Protein AF-A0AA39HMJ3-F1 (afdb_monomer_lite)

InterPro domains:
  IPR029052 Metallo-dependent phosphatase-like [G3DSA:3.60.21.10] (5-128)
  IPR029052 Metallo-dependent phosphatase-like [SSF56300] (10-117)

Organism: NCBI:txid289476

pLDDT: mean 82.66, std 15.08, range [40.44, 96.88]

Secondary structure (DSSP, 8-state):
--------BTTB---EEEESS-S---BTT-GGGG-HHHHHHHHEETTEEPHHHHHHHTT--EEEE-SSSSEEEEPSEETTEE---SSSTTTT-SS-EEEEE--S--SSPPPPBPSS--TTEEEEE-SSPPPPPPPP-------

Structure (mmCIF, N/CA/C/O backbone):
data_AF-A0AA39HMJ3-F1
#
_entry.id   AF-A0AA39HMJ3-F1
#
loop_
_atom_site.group_PDB
_atom_site.id
_atom_site.type_symbol
_atom_site.label_atom_id
_atom_site.label_alt_id
_atom_site.label_comp_id
_atom_site.label_asym_id
_atom_site.label_entity_id
_atom_site.label_seq_id
_atom_site.pdbx_PDB_ins_code
_atom_site.Cartn_x
_atom_site.Cartn_y
_atom_site.Cartn_z
_atom_site.occupancy
_atom_site.B_iso_or_equiv
_atom_site.auth_seq_id
_atom_site.auth_comp_id
_atom_site.auth_asym_id
_atom_site.auth_atom_id
_atom_site.pdbx_PDB_model_num
ATOM 1 N N . MET A 1 1 ? -12.817 -1.876 -12.055 1.00 40.44 1 MET A N 1
ATOM 2 C CA . MET A 1 1 ? -12.663 -1.371 -10.674 1.00 40.44 1 MET A CA 1
ATOM 3 C C . MET A 1 1 ? -13.798 -1.950 -9.848 1.00 40.44 1 MET A C 1
ATOM 5 O O . MET A 1 1 ? -14.941 -1.658 -10.162 1.00 40.44 1 MET A O 1
ATOM 9 N N . ILE A 1 2 ? -13.514 -2.808 -8.866 1.00 42.62 2 ILE A N 1
ATOM 10 C CA . ILE A 1 2 ? -14.516 -3.269 -7.895 1.00 42.62 2 ILE A CA 1
ATOM 11 C C . ILE A 1 2 ? -14.030 -2.777 -6.536 1.00 42.62 2 ILE A C 1
ATOM 13 O O . ILE A 1 2 ? -13.095 -3.344 -5.983 1.00 42.62 2 ILE A O 1
ATOM 17 N N . VAL A 1 3 ? -14.632 -1.710 -6.012 1.00 50.31 3 VAL A N 1
ATOM 18 C CA . VAL A 1 3 ? -14.405 -1.298 -4.623 1.00 50.31 3 VAL A CA 1
ATOM 19 C C . VAL A 1 3 ? -15.607 -1.769 -3.816 1.00 50.31 3 VAL A C 1
ATOM 21 O O . VAL A 1 3 ? -16.692 -1.203 -3.922 1.00 50.31 3 VAL A O 1
ATOM 24 N N . VAL A 1 4 ? -15.442 -2.849 -3.050 1.00 53.75 4 VAL A N 1
ATOM 25 C CA . VAL A 1 4 ? -16.485 -3.322 -2.134 1.00 53.75 4 VAL A CA 1
ATOM 26 C C . VAL A 1 4 ? -16.340 -2.558 -0.824 1.00 53.75 4 VAL A C 1
ATOM 28 O O . VAL A 1 4 ? -15.524 -2.912 0.020 1.00 53.75 4 VAL A O 1
ATOM 31 N N . PHE A 1 5 ? -17.142 -1.513 -0.635 1.00 51.81 5 PHE A N 1
ATOM 32 C CA . PHE A 1 5 ? -17.282 -0.884 0.674 1.00 51.81 5 PHE A CA 1
ATOM 33 C C . PHE A 1 5 ? -18.379 -1.595 1.459 1.00 51.81 5 PHE A C 1
ATOM 35 O O . PHE A 1 5 ? -19.542 -1.620 1.057 1.00 51.81 5 PHE A O 1
ATOM 42 N N . LYS A 1 6 ? -18.027 -2.151 2.616 1.00 57.69 6 LYS A N 1
ATOM 43 C CA . LYS A 1 6 ? -19.012 -2.453 3.649 1.00 57.69 6 LYS A CA 1
ATOM 44 C C . LYS A 1 6 ? -18.500 -1.904 4.969 1.00 57.69 6 LYS A C 1
ATOM 46 O O . LYS A 1 6 ? -17.365 -2.177 5.340 1.00 57.69 6 LYS A O 1
ATOM 51 N N . PHE A 1 7 ? -19.333 -1.108 5.631 1.00 65.06 7 PHE A N 1
ATOM 52 C CA . PHE A 1 7 ? -18.984 -0.442 6.880 1.00 65.06 7 PHE A CA 1
ATOM 53 C C . PHE A 1 7 ? -18.608 -1.451 7.971 1.00 65.06 7 PHE A C 1
ATOM 55 O O . PHE A 1 7 ? -19.223 -2.519 8.077 1.00 65.06 7 PHE A O 1
ATOM 62 N N . ARG A 1 8 ? -17.597 -1.086 8.772 1.00 78.31 8 ARG A N 1
ATOM 63 C CA . ARG A 1 8 ? -17.127 -1.865 9.921 1.00 78.31 8 ARG A CA 1
ATOM 64 C C . ARG A 1 8 ? -18.281 -2.109 10.885 1.00 78.31 8 ARG A C 1
ATOM 66 O O . ARG A 1 8 ? -19.010 -1.190 11.250 1.00 78.31 8 ARG A O 1
ATOM 73 N N . SER A 1 9 ? -18.432 -3.352 11.317 1.00 80.12 9 SER A N 1
ATOM 74 C CA . SER A 1 9 ? -19.358 -3.731 12.383 1.00 80.12 9 SER A CA 1
ATOM 75 C C . SER A 1 9 ? -18.676 -4.720 13.319 1.00 80.12 9 SER A C 1
A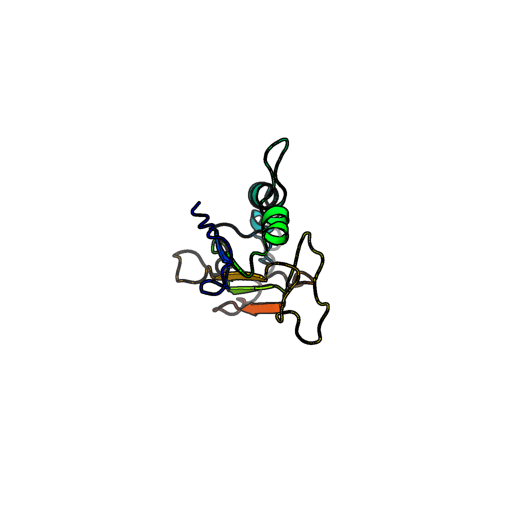TOM 77 O O . SER A 1 9 ? -17.625 -5.273 12.996 1.00 80.12 9 SER A O 1
ATOM 79 N N . ARG A 1 10 ? -19.300 -5.017 14.463 1.00 82.31 10 ARG A N 1
ATOM 80 C CA . ARG A 1 10 ? -18.793 -6.043 15.388 1.00 82.31 10 ARG A CA 1
ATOM 81 C C . ARG A 1 10 ? -18.607 -7.414 14.720 1.00 82.31 10 ARG A C 1
ATOM 83 O O . ARG A 1 10 ? -17.710 -8.154 15.099 1.00 82.31 10 ARG A O 1
ATOM 90 N N . THR A 1 11 ? -19.432 -7.749 13.729 1.00 89.38 11 THR A N 1
ATOM 91 C CA . THR A 1 11 ? -19.359 -9.020 12.985 1.00 89.38 11 THR A CA 1
ATOM 92 C C . THR A 1 11 ? -18.515 -8.929 11.713 1.00 89.38 11 THR A C 1
ATOM 94 O O . THR A 1 11 ? -18.273 -9.941 11.061 1.00 89.38 11 THR A O 1
ATOM 97 N N . ARG A 1 12 ? -18.075 -7.723 11.334 1.00 85.81 12 ARG A N 1
ATOM 98 C CA . ARG A 1 12 ? -17.283 -7.436 10.132 1.00 85.81 12 ARG A CA 1
ATOM 99 C C . ARG A 1 12 ? -16.209 -6.401 10.476 1.00 85.81 12 ARG A C 1
ATOM 101 O O . ARG A 1 12 ? -16.345 -5.236 10.096 1.00 85.81 12 ARG A O 1
ATOM 108 N N . PRO A 1 13 ? -15.187 -6.797 11.250 1.00 87.81 13 PRO A N 1
ATOM 109 C CA . PRO A 1 13 ? -14.190 -5.860 11.751 1.00 87.81 13 PRO A CA 1
ATOM 110 C C . PRO A 1 13 ? -13.236 -5.378 10.653 1.00 87.81 13 PRO A C 1
ATOM 112 O O . PRO A 1 13 ? -12.710 -4.281 10.779 1.00 87.81 13 PRO A O 1
ATOM 115 N N . TRP A 1 14 ? -13.063 -6.171 9.590 1.00 90.88 14 TRP A N 1
ATOM 116 C CA . TRP A 1 14 ? -12.122 -5.903 8.507 1.00 90.88 14 TRP A CA 1
ATOM 117 C C . TRP A 1 14 ? -12.787 -5.218 7.312 1.00 90.88 14 TRP A C 1
ATOM 119 O O . TRP A 1 14 ? -13.758 -5.731 6.744 1.00 90.88 14 TRP A O 1
ATOM 129 N N . ILE A 1 15 ? -12.208 -4.102 6.888 1.00 92.69 15 ILE A N 1
ATOM 130 C CA . ILE A 1 15 ? -12.472 -3.427 5.625 1.00 92.69 15 ILE A CA 1
ATOM 131 C C . ILE A 1 15 ? -11.264 -3.659 4.715 1.00 92.69 15 ILE A C 1
ATOM 133 O O . ILE A 1 15 ? -10.172 -3.142 4.951 1.00 92.69 15 ILE A O 1
ATOM 137 N N . VAL A 1 16 ? -11.475 -4.436 3.652 1.00 93.75 16 VAL A N 1
ATOM 138 C CA . VAL A 1 16 ? -10.435 -4.792 2.681 1.00 93.75 16 VAL A CA 1
ATOM 139 C C . VAL A 1 16 ? -10.829 -4.292 1.300 1.00 93.75 16 VAL A C 1
ATOM 141 O O . VAL A 1 16 ? -11.970 -4.469 0.871 1.00 93.75 16 VAL A O 1
ATOM 144 N N . THR A 1 17 ? -9.882 -3.683 0.593 1.00 94.06 17 THR A N 1
ATOM 145 C CA . THR A 1 17 ? -10.076 -3.180 -0.771 1.00 94.06 17 THR A CA 1
ATOM 146 C C . THR A 1 17 ? -9.253 -3.977 -1.776 1.00 94.06 17 THR A C 1
ATOM 148 O O . THR A 1 17 ? -8.185 -4.491 -1.455 1.00 94.06 17 THR A O 1
ATOM 151 N N . PHE A 1 18 ? -9.753 -4.071 -3.007 1.00 93.56 18 PHE A N 1
ATOM 152 C CA . PHE A 1 18 ? -9.063 -4.715 -4.121 1.00 93.56 18 PHE A CA 1
ATOM 153 C C . PHE A 1 18 ? -9.017 -3.743 -5.292 1.00 93.56 18 PHE A C 1
ATOM 155 O O . PHE A 1 18 ? -10.040 -3.193 -5.701 1.00 93.56 18 PHE A O 1
ATOM 162 N N . GLN A 1 19 ? -7.836 -3.516 -5.848 1.00 90.88 19 GLN A N 1
ATOM 163 C CA . GLN A 1 19 ? -7.660 -2.681 -7.031 1.00 90.88 19 GLN A CA 1
ATOM 164 C C . GLN A 1 19 ? -6.620 -3.333 -7.945 1.00 90.88 19 GLN A C 1
ATOM 166 O O . GLN A 1 19 ? -5.831 -4.164 -7.515 1.00 90.88 19 GLN A O 1
ATOM 171 N N . HIS A 1 20 ? -6.622 -2.992 -9.231 1.00 91.38 20 HIS A N 1
ATOM 172 C CA . HIS A 1 20 ? -5.634 -3.564 -10.146 1.00 91.38 20 HIS A CA 1
ATOM 173 C C . HIS A 1 20 ? -4.276 -2.869 -9.999 1.00 91.38 20 HIS A C 1
ATOM 175 O O . HIS A 1 20 ? -3.291 -3.532 -9.692 1.00 91.38 20 HIS A O 1
ATOM 181 N N . ARG A 1 21 ? -4.246 -1.541 -10.179 1.00 90.56 21 ARG A N 1
ATOM 182 C CA . ARG A 1 21 ? -3.032 -0.717 -10.116 1.00 90.56 21 ARG A CA 1
ATOM 183 C C . ARG A 1 21 ? -2.741 -0.251 -8.681 1.00 90.56 21 ARG A C 1
ATOM 185 O O . ARG A 1 21 ? -3.690 0.151 -8.001 1.00 90.56 21 ARG A O 1
ATOM 192 N N . PRO A 1 22 ? -1.476 -0.285 -8.228 1.00 91.88 22 PRO A N 1
ATOM 193 C CA . PRO A 1 22 ? -1.114 0.083 -6.864 1.00 91.88 22 PRO A CA 1
ATOM 194 C C . PRO A 1 22 ? -0.948 1.595 -6.655 1.00 91.88 22 PRO A C 1
ATOM 196 O O . PRO A 1 22 ? -0.610 2.334 -7.575 1.00 91.88 22 PRO A O 1
ATOM 199 N N . PHE A 1 23 ? -1.131 2.069 -5.416 1.00 92.75 23 PHE A N 1
ATOM 200 C CA . PHE A 1 23 ? -0.786 3.456 -5.047 1.00 92.75 23 PHE A CA 1
ATOM 201 C C . PHE A 1 23 ? 0.721 3.680 -4.933 1.00 92.75 23 PHE A C 1
ATOM 203 O O . PHE A 1 23 ? 1.213 4.777 -5.207 1.00 92.75 23 PHE A O 1
ATOM 210 N N . TYR A 1 24 ? 1.428 2.644 -4.494 1.00 91.44 24 TYR A N 1
ATOM 211 C CA . TYR A 1 24 ? 2.861 2.630 -4.264 1.00 91.44 24 TYR A CA 1
ATOM 212 C C . TYR A 1 24 ? 3.437 1.334 -4.809 1.00 91.44 24 TYR A C 1
ATOM 214 O O . TYR A 1 24 ? 2.831 0.286 -4.621 1.00 91.44 24 TYR A O 1
ATOM 222 N N . CYS A 1 25 ? 4.609 1.412 -5.426 1.00 89.50 25 CYS A N 1
ATOM 223 C CA . CYS A 1 25 ? 5.449 0.264 -5.739 1.00 89.50 25 CYS A CA 1
ATOM 224 C C . CYS A 1 25 ? 6.915 0.690 -5.789 1.00 89.50 25 CYS A C 1
ATOM 226 O O . CYS A 1 25 ? 7.214 1.872 -5.990 1.00 89.50 25 CYS A O 1
ATOM 228 N N . SER A 1 26 ? 7.810 -0.274 -5.582 1.00 88.75 26 SER A N 1
ATOM 229 C CA . SER A 1 26 ? 9.266 -0.084 -5.664 1.00 88.75 26 SER A CA 1
ATOM 230 C C . SER A 1 26 ? 9.878 -0.796 -6.875 1.00 88.75 26 SER A C 1
ATOM 232 O O . SER A 1 26 ? 11.066 -1.126 -6.866 1.00 88.75 26 SER A O 1
ATOM 234 N N . ASN A 1 27 ? 9.075 -1.099 -7.899 1.00 86.06 27 ASN A N 1
ATOM 235 C CA . ASN A 1 27 ? 9.538 -1.838 -9.066 1.00 86.06 27 ASN A CA 1
ATOM 236 C C . ASN A 1 27 ? 10.425 -0.980 -9.991 1.00 86.06 27 ASN A C 1
ATOM 238 O O . ASN A 1 27 ? 10.079 0.147 -10.341 1.00 86.06 27 ASN A O 1
ATOM 242 N N . GLU A 1 28 ? 11.574 -1.526 -10.399 1.00 79.06 28 GLU A N 1
ATOM 243 C CA . GLU A 1 28 ? 12.534 -0.895 -11.315 1.00 79.06 28 GLU A CA 1
ATOM 244 C C . GLU A 1 28 ? 11.937 -0.780 -12.721 1.00 79.06 28 GLU A C 1
ATOM 246 O O . GLU A 1 28 ? 11.274 -1.700 -13.203 1.00 79.06 28 GLU A O 1
ATOM 251 N N . ASN A 1 29 ? 12.201 0.342 -13.398 1.00 63.19 29 ASN A N 1
ATOM 252 C CA . ASN A 1 29 ? 11.729 0.635 -14.758 1.00 63.19 29 ASN A CA 1
ATOM 253 C C . ASN A 1 29 ? 10.207 0.570 -14.960 1.00 63.19 29 ASN A C 1
ATOM 255 O O . ASN A 1 29 ? 9.733 0.707 -16.090 1.00 63.19 29 ASN A O 1
ATOM 259 N N . SER A 1 30 ? 9.425 0.452 -13.887 1.00 61.19 30 SER A N 1
ATOM 260 C CA . SER A 1 30 ? 7.990 0.658 -13.957 1.00 61.19 30 SER A CA 1
ATOM 261 C C . SER A 1 30 ? 7.725 2.161 -13.946 1.00 61.19 30 SER A C 1
ATOM 263 O O . SER A 1 30 ? 7.581 2.797 -12.898 1.00 61.19 30 SER A O 1
ATOM 265 N N . LYS A 1 31 ? 7.647 2.758 -15.146 1.00 63.84 31 LYS A N 1
ATOM 266 C CA . LYS A 1 31 ? 7.040 4.092 -15.304 1.00 63.84 31 LYS A CA 1
ATOM 267 C C . LYS A 1 31 ? 5.663 4.127 -14.639 1.00 63.84 31 LYS A C 1
ATOM 269 O O . LYS A 1 31 ? 5.286 5.174 -14.129 1.00 63.84 31 LYS A O 1
ATOM 274 N N . GLU A 1 32 ? 4.985 2.980 -14.551 1.00 71.38 32 GLU A N 1
ATOM 275 C CA . GLU A 1 32 ? 3.692 2.802 -13.897 1.00 71.38 32 GLU A CA 1
ATOM 276 C C . GLU A 1 32 ? 3.739 3.153 -12.400 1.00 71.38 32 GLU A C 1
ATOM 278 O O . GLU A 1 32 ? 2.846 3.856 -11.935 1.00 71.38 32 GLU A O 1
ATOM 283 N N . CYS A 1 33 ? 4.807 2.825 -11.656 1.00 76.06 33 CYS A N 1
ATOM 284 C CA . CYS A 1 33 ? 4.937 3.191 -10.231 1.00 76.06 33 CYS A CA 1
ATOM 285 C C . CYS A 1 33 ? 4.893 4.696 -9.950 1.00 76.06 33 CYS A C 1
ATOM 287 O O . CYS A 1 33 ? 4.521 5.127 -8.855 1.00 76.06 33 CYS A O 1
ATOM 289 N N . SER A 1 34 ? 5.268 5.504 -10.940 1.00 74.62 34 SER A N 1
ATOM 290 C CA . SER A 1 34 ? 5.226 6.967 -10.876 1.00 74.62 34 SER A CA 1
ATOM 291 C C . SER A 1 34 ? 4.239 7.577 -11.873 1.00 74.62 34 SER A C 1
ATOM 293 O O . SER A 1 34 ? 4.166 8.803 -11.987 1.00 74.62 34 SER A O 1
ATOM 295 N N . ALA A 1 35 ? 3.463 6.739 -12.567 1.00 80.31 35 ALA A N 1
ATOM 296 C CA . ALA A 1 35 ? 2.602 7.173 -13.647 1.00 80.31 35 ALA A CA 1
ATOM 297 C C . ALA A 1 35 ? 1.458 8.044 -13.138 1.00 80.31 35 ALA A C 1
ATOM 299 O O . ALA A 1 35 ? 1.019 7.972 -11.980 1.00 80.31 35 ALA A O 1
ATOM 300 N N . PHE A 1 36 ? 0.971 8.886 -14.045 1.00 82.19 36 PHE A N 1
ATOM 301 C CA . PHE A 1 36 ? -0.108 9.816 -13.761 1.00 82.19 36 PHE A CA 1
ATOM 302 C C . PHE A 1 36 ? -1.360 9.079 -13.276 1.00 82.19 36 PHE A C 1
ATOM 304 O O . PHE A 1 36 ? -2.002 9.537 -12.338 1.00 82.19 36 PHE A O 1
ATOM 311 N N . GLU A 1 37 ? -1.650 7.904 -13.828 1.00 81.81 37 GLU A N 1
ATOM 312 C CA . GLU A 1 37 ? -2.769 7.040 -13.465 1.00 81.81 37 GLU A CA 1
ATOM 313 C C . GLU A 1 37 ? -2.694 6.602 -11.999 1.00 81.81 37 GL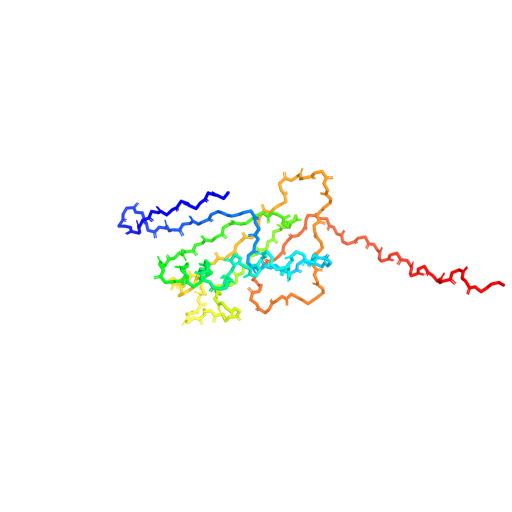U A C 1
ATOM 315 O O . GLU A 1 37 ? -3.678 6.732 -11.269 1.00 81.81 37 GLU A O 1
ATOM 320 N N . ASN A 1 38 ? -1.522 6.152 -11.536 1.00 85.62 38 ASN A N 1
ATOM 321 C CA . ASN A 1 38 ? -1.320 5.724 -10.148 1.00 85.62 38 ASN A CA 1
ATOM 322 C C . ASN A 1 38 ? -1.420 6.920 -9.188 1.00 85.62 38 ASN A C 1
ATOM 324 O O . ASN A 1 38 ? -1.996 6.823 -8.100 1.00 85.62 38 ASN A O 1
ATOM 328 N N . ARG A 1 39 ? -0.924 8.092 -9.607 1.00 86.31 39 ARG A N 1
ATOM 329 C CA . ARG A 1 39 ? -1.094 9.336 -8.846 1.00 86.31 39 ARG A CA 1
ATOM 330 C C . ARG A 1 39 ? -2.556 9.781 -8.799 1.00 86.31 39 ARG A C 1
ATOM 332 O O . ARG A 1 39 ? -2.996 10.218 -7.737 1.00 86.31 39 ARG A O 1
ATOM 339 N N . LEU A 1 40 ? -3.291 9.663 -9.901 1.00 90.06 40 LEU A N 1
ATOM 340 C CA . LEU A 1 40 ? -4.683 10.087 -10.024 1.00 90.06 40 LEU A CA 1
ATOM 341 C C . LEU A 1 40 ? -5.597 9.237 -9.143 1.00 90.06 40 LEU A C 1
ATOM 343 O O . LEU A 1 40 ? -6.416 9.797 -8.424 1.00 90.06 40 LEU A O 1
ATOM 347 N N . ILE A 1 41 ? -5.422 7.912 -9.098 1.00 91.06 41 ILE A N 1
ATOM 348 C CA . ILE A 1 41 ? -6.216 7.067 -8.187 1.00 91.06 41 ILE A CA 1
ATOM 349 C C . ILE A 1 41 ? -5.880 7.335 -6.713 1.00 91.06 41 ILE A C 1
ATOM 351 O O . ILE A 1 41 ? -6.768 7.317 -5.862 1.00 91.06 41 ILE A O 1
ATOM 355 N N . ARG A 1 42 ? -4.611 7.627 -6.397 1.00 93.19 42 ARG A N 1
ATOM 356 C CA . ARG A 1 42 ? -4.153 7.843 -5.019 1.00 93.19 42 ARG A CA 1
ATOM 357 C C . ARG A 1 42 ? -4.568 9.212 -4.482 1.00 93.19 42 ARG A C 1
ATOM 359 O O . ARG A 1 42 ? -5.130 9.293 -3.395 1.00 93.19 42 ARG A O 1
ATOM 366 N N . LYS A 1 43 ? -4.278 10.280 -5.234 1.00 92.94 43 LYS A N 1
ATOM 367 C CA . LYS A 1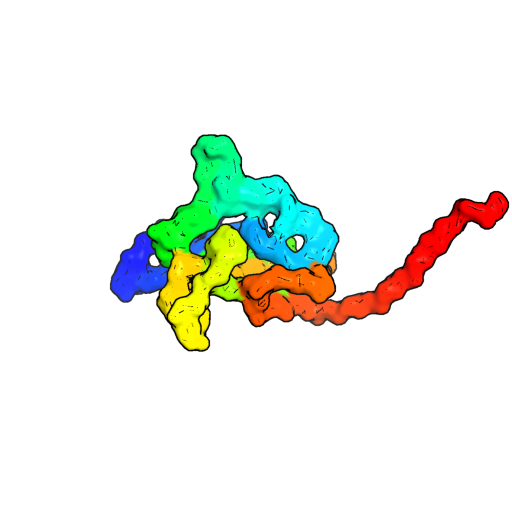 43 ? -4.446 11.685 -4.818 1.00 92.94 43 LYS A CA 1
ATOM 368 C C . LYS A 1 43 ? -5.582 12.433 -5.503 1.00 92.94 43 LYS A C 1
ATOM 370 O O . LYS A 1 43 ? -5.935 13.510 -5.035 1.00 92.94 43 LYS A O 1
ATOM 375 N N . GLY A 1 44 ? -6.179 11.868 -6.543 1.00 92.06 44 GLY A N 1
ATOM 376 C CA . GLY A 1 44 ? -7.214 12.546 -7.308 1.00 92.06 44 GLY A CA 1
ATOM 377 C C . GLY A 1 44 ? -6.642 13.513 -8.340 1.00 92.06 44 GLY A C 1
ATOM 378 O O . GLY A 1 44 ? -5.426 13.655 -8.501 1.00 92.06 44 GLY A O 1
ATOM 379 N N . PHE A 1 45 ? -7.544 14.176 -9.058 1.00 91.94 45 PHE A N 1
ATOM 380 C CA . PHE A 1 45 ? -7.218 15.202 -10.043 1.00 91.94 45 PHE A CA 1
ATOM 381 C C . PHE A 1 45 ? -8.391 16.177 -10.185 1.00 91.94 45 PHE A C 1
ATOM 383 O O . PHE A 1 45 ? -9.524 15.752 -10.417 1.00 91.94 45 PHE A O 1
ATOM 390 N N . LEU A 1 46 ? -8.120 17.481 -10.066 1.00 91.06 46 LEU A N 1
ATOM 391 C CA . LEU A 1 46 ? -9.136 18.541 -10.063 1.00 91.06 46 LEU A CA 1
ATOM 392 C C . LEU A 1 46 ? -10.225 18.283 -9.005 1.00 91.06 46 LEU A C 1
ATOM 394 O O . LEU A 1 46 ? -9.942 18.307 -7.811 1.00 91.06 46 LEU A O 1
ATOM 398 N N . THR A 1 47 ? -11.461 18.040 -9.437 1.00 89.94 47 THR A N 1
ATOM 399 C CA . THR A 1 47 ? -12.623 17.772 -8.582 1.00 89.94 47 THR A CA 1
ATOM 400 C C . THR A 1 47 ? -12.786 16.294 -8.228 1.00 89.94 47 THR A C 1
ATOM 402 O O . THR A 1 47 ? -13.637 15.961 -7.405 1.00 89.94 47 THR A O 1
ATOM 405 N N . MET A 1 48 ? -11.992 15.396 -8.824 1.00 87.50 48 MET A N 1
ATOM 406 C CA . MET A 1 48 ? -12.033 13.970 -8.505 1.00 87.50 48 MET A CA 1
ATOM 407 C C . MET A 1 48 ? -11.201 13.694 -7.247 1.00 87.50 48 MET A C 1
ATOM 409 O O . MET A 1 48 ? -9.991 13.938 -7.279 1.00 87.50 48 MET A O 1
ATOM 413 N N . PRO A 1 49 ? -11.800 13.180 -6.155 1.00 89.06 49 PRO A N 1
ATOM 414 C CA . PRO A 1 49 ? -11.063 12.876 -4.937 1.00 89.06 49 PRO A CA 1
ATOM 415 C C . PRO A 1 49 ? -10.142 11.667 -5.133 1.00 89.06 49 PRO A C 1
ATOM 417 O O . PRO A 1 49 ? -10.475 10.718 -5.843 1.00 89.06 49 PRO A O 1
ATOM 420 N N . GLY A 1 50 ? -8.992 11.691 -4.460 1.00 92.62 50 GLY A N 1
ATOM 421 C CA . GLY A 1 50 ? -8.120 10.527 -4.336 1.00 92.62 50 GLY A CA 1
ATOM 422 C C . GLY A 1 50 ? -8.675 9.495 -3.361 1.00 92.62 50 GLY A C 1
ATOM 423 O O . GLY A 1 50 ? -9.375 9.828 -2.405 1.00 92.62 50 GLY A O 1
ATOM 424 N N . LEU A 1 51 ? -8.339 8.229 -3.587 1.00 94.44 51 LEU A N 1
ATOM 425 C CA . LEU A 1 51 ? -8.806 7.129 -2.749 1.00 94.44 51 LEU A CA 1
ATOM 426 C C . LEU A 1 51 ? -8.004 6.975 -1.453 1.00 94.44 51 LEU A C 1
ATOM 428 O O . LEU A 1 51 ? -8.557 6.507 -0.466 1.00 94.44 51 LEU A O 1
ATOM 432 N N . GLU A 1 52 ? -6.730 7.371 -1.423 1.00 95.00 52 GLU A N 1
ATOM 433 C CA . GLU A 1 52 ? -5.863 7.140 -0.259 1.00 95.00 52 GLU A CA 1
ATOM 434 C C . GLU A 1 52 ? -6.374 7.852 1.001 1.00 95.00 52 GLU A C 1
ATOM 436 O O . GLU A 1 52 ? -6.496 7.241 2.064 1.00 95.00 52 GLU A O 1
ATOM 441 N N . ASP A 1 53 ? -6.741 9.127 0.876 1.00 93.12 53 ASP A N 1
ATOM 442 C CA . ASP A 1 53 ? -7.235 9.910 2.010 1.00 93.12 53 ASP A CA 1
ATOM 443 C C . ASP A 1 53 ? -8.617 9.404 2.464 1.00 93.12 53 ASP A C 1
ATOM 445 O O . ASP A 1 53 ? -8.915 9.380 3.659 1.00 93.12 53 ASP A O 1
ATOM 449 N N . LEU A 1 54 ? -9.440 8.911 1.528 1.00 93.25 54 LEU A N 1
ATOM 450 C CA . LEU A 1 54 ? -10.708 8.251 1.844 1.00 93.25 54 LEU A CA 1
ATOM 451 C C . LEU A 1 54 ? -10.490 6.928 2.586 1.00 93.25 54 LEU A C 1
ATOM 453 O O . LEU A 1 54 ? -11.241 6.622 3.509 1.00 93.25 54 LEU A O 1
ATOM 457 N N . TYR A 1 55 ? -9.469 6.155 2.218 1.00 94.62 55 TYR A N 1
ATOM 458 C CA . TYR A 1 55 ? -9.172 4.875 2.858 1.00 94.62 55 TYR A CA 1
ATOM 459 C C . TYR A 1 55 ? -8.783 5.070 4.319 1.00 94.62 55 TYR A C 1
ATOM 461 O O . TYR A 1 55 ? -9.342 4.405 5.189 1.00 94.62 55 TYR A O 1
ATOM 469 N N . THR A 1 56 ? -7.913 6.040 4.604 1.00 93.75 56 THR A N 1
ATOM 470 C CA . THR A 1 56 ? -7.583 6.409 5.985 1.00 93.75 56 THR A CA 1
ATOM 471 C C . THR A 1 56 ? -8.798 6.967 6.722 1.00 93.75 56 THR A C 1
ATOM 473 O O . THR A 1 56 ? -9.107 6.504 7.816 1.00 93.75 56 THR A O 1
ATOM 476 N N . LYS A 1 57 ? -9.555 7.894 6.115 1.00 92.81 57 LYS A N 1
ATOM 477 C CA . LYS A 1 57 ? -10.749 8.493 6.740 1.00 92.81 57 LYS A CA 1
ATOM 478 C C . LYS A 1 57 ? -11.807 7.458 7.134 1.00 92.81 57 LYS A C 1
ATOM 480 O O . LYS A 1 57 ? -12.493 7.636 8.137 1.00 92.81 57 LYS A O 1
ATOM 485 N N . HIS A 1 58 ? -11.967 6.406 6.336 1.00 91.44 58 HIS A N 1
ATOM 486 C CA . HIS A 1 58 ? -12.973 5.368 6.557 1.00 91.44 58 HIS A CA 1
ATOM 487 C C . HIS A 1 58 ? -12.431 4.115 7.259 1.00 91.44 58 HIS A C 1
ATOM 489 O O . HIS A 1 58 ? -13.177 3.147 7.398 1.00 91.44 58 HIS A O 1
ATOM 495 N N . GLY A 1 59 ? -11.177 4.133 7.726 1.00 92.19 59 GLY A N 1
ATOM 496 C CA . GLY A 1 59 ? -10.586 3.030 8.484 1.00 92.19 59 GLY A CA 1
ATOM 497 C C . GLY A 1 59 ? -10.444 1.744 7.671 1.00 92.19 59 GLY A C 1
ATOM 498 O O . GLY A 1 59 ? -10.773 0.669 8.167 1.00 92.19 59 GLY A O 1
ATOM 499 N N . VAL A 1 60 ? -10.016 1.850 6.408 1.00 94.12 60 VAL A N 1
ATOM 500 C CA . VAL A 1 60 ? -9.632 0.681 5.604 1.00 94.12 60 VAL A CA 1
ATOM 501 C C . VAL A 1 60 ? -8.417 0.024 6.250 1.00 94.12 60 VAL A C 1
ATOM 503 O O . VAL A 1 60 ? -7.392 0.676 6.420 1.00 94.12 60 VAL A O 1
ATOM 506 N N . ASP A 1 61 ? -8.516 -1.266 6.569 1.00 93.88 61 ASP A N 1
ATOM 507 C CA . ASP A 1 61 ? -7.418 -1.988 7.212 1.00 93.88 61 ASP A CA 1
ATOM 508 C C . ASP A 1 61 ? -6.362 -2.402 6.175 1.00 93.88 61 ASP A C 1
ATOM 510 O O . ASP A 1 61 ? -5.162 -2.238 6.396 1.00 93.88 61 ASP A O 1
ATOM 514 N N . MET A 1 62 ? -6.799 -2.933 5.022 1.00 94.56 62 MET A N 1
ATOM 515 C CA . MET A 1 62 ? -5.897 -3.475 3.998 1.00 94.56 62 MET A CA 1
ATOM 516 C C . MET A 1 62 ? -6.356 -3.197 2.560 1.00 94.56 62 MET A C 1
ATOM 518 O O . MET A 1 62 ? -7.549 -3.204 2.247 1.00 94.56 62 MET A O 1
ATOM 522 N N . GLY A 1 63 ? -5.400 -3.015 1.652 1.00 95.50 63 GLY A N 1
ATOM 523 C CA . GLY A 1 63 ? -5.622 -2.936 0.209 1.00 95.50 63 GLY A CA 1
ATOM 524 C C . GLY A 1 63 ? -4.740 -3.914 -0.560 1.00 95.50 63 GLY A C 1
ATOM 525 O O . GLY A 1 63 ? -3.527 -3.934 -0.361 1.00 95.50 63 GLY A O 1
ATOM 526 N N . PHE A 1 64 ? -5.348 -4.698 -1.450 1.00 95.88 64 PHE A N 1
ATOM 527 C CA . PHE A 1 64 ? -4.659 -5.634 -2.334 1.00 95.88 64 PHE A CA 1
ATOM 528 C C . PHE A 1 64 ? -4.604 -5.115 -3.769 1.00 95.88 64 PHE A C 1
ATOM 530 O O . PHE A 1 64 ? -5.612 -4.664 -4.326 1.00 95.88 64 PHE A O 1
ATOM 537 N N . TRP A 1 65 ? -3.427 -5.257 -4.371 1.00 94.25 65 TRP A N 1
ATOM 538 C CA . TRP A 1 65 ? -3.117 -4.855 -5.734 1.00 94.25 65 TRP A CA 1
ATOM 539 C C . TRP A 1 65 ? -2.493 -5.973 -6.550 1.00 94.25 65 TRP A C 1
ATOM 541 O O . TRP A 1 65 ? -1.882 -6.892 -6.012 1.00 94.25 65 TRP A O 1
ATOM 551 N N . GLY A 1 66 ? -2.634 -5.863 -7.867 1.00 91.50 66 GLY A N 1
ATOM 552 C CA . GLY A 1 66 ? -1.875 -6.650 -8.830 1.00 91.50 66 GLY A CA 1
ATOM 553 C C . GLY A 1 66 ? -1.013 -5.717 -9.669 1.00 91.50 66 GLY A C 1
ATOM 554 O O . GLY A 1 66 ? -0.320 -4.860 -9.123 1.00 91.50 66 GLY A O 1
ATOM 555 N N . HIS A 1 67 ? -1.132 -5.865 -10.992 1.00 91.00 67 HIS A N 1
ATOM 556 C CA . HIS A 1 67 ? -0.451 -5.082 -12.029 1.00 91.00 67 HIS A CA 1
ATOM 557 C C . HIS A 1 67 ? 1.069 -5.272 -12.059 1.00 91.00 67 HIS A C 1
ATOM 559 O O . HIS A 1 67 ? 1.598 -5.748 -13.056 1.00 91.00 67 HIS A O 1
ATOM 565 N N . GLU A 1 68 ? 1.753 -4.982 -10.958 1.00 89.69 68 GLU A N 1
ATOM 566 C CA . GLU A 1 68 ? 3.174 -5.264 -10.798 1.00 89.69 68 GLU A CA 1
ATOM 567 C C . GLU A 1 68 ? 3.383 -6.750 -10.512 1.00 89.69 68 GLU A C 1
ATOM 569 O O . GLU A 1 68 ? 2.840 -7.299 -9.550 1.00 89.69 68 GLU A O 1
ATOM 574 N N . HIS A 1 69 ? 4.174 -7.420 -11.351 1.00 91.50 69 HIS A N 1
ATOM 575 C CA . HIS A 1 69 ? 4.434 -8.862 -11.263 1.00 91.50 69 HIS A CA 1
ATOM 576 C C . HIS A 1 69 ? 5.470 -9.188 -10.179 1.00 91.50 69 HIS A C 1
ATOM 578 O O . HIS A 1 69 ? 6.531 -9.762 -10.444 1.00 91.50 69 HIS A O 1
ATOM 584 N N . SER A 1 70 ? 5.170 -8.772 -8.955 1.00 90.31 70 SER A N 1
ATOM 585 C CA . SER A 1 70 ? 5.948 -9.012 -7.747 1.00 90.31 70 SER A CA 1
ATOM 586 C C . SER A 1 70 ? 5.032 -9.146 -6.528 1.00 90.31 70 SER A C 1
ATOM 588 O O . SER A 1 70 ? 3.825 -8.894 -6.595 1.00 90.31 70 SER A O 1
ATOM 590 N N . TYR A 1 71 ? 5.620 -9.541 -5.400 1.00 93.25 71 TYR A N 1
ATOM 591 C CA . TYR A 1 71 ? 5.005 -9.379 -4.090 1.00 93.25 71 TYR A CA 1
ATOM 592 C C . TYR A 1 71 ? 5.685 -8.230 -3.346 1.00 93.25 71 TYR A C 1
ATOM 594 O O . TYR A 1 71 ? 6.906 -8.230 -3.205 1.00 93.25 71 TYR A O 1
ATOM 602 N N . GLU A 1 72 ? 4.907 -7.276 -2.848 1.00 93.81 72 GLU A N 1
ATOM 603 C CA . GLU A 1 72 ? 5.406 -6.164 -2.033 1.00 93.81 72 GLU A CA 1
ATOM 604 C C . GLU A 1 72 ? 4.384 -5.843 -0.940 1.00 93.81 72 GLU A C 1
ATOM 606 O O . GLU A 1 72 ? 3.195 -5.718 -1.215 1.00 93.81 72 GLU A O 1
ATOM 611 N N . ARG A 1 73 ? 4.829 -5.719 0.310 1.00 95.69 73 ARG A N 1
ATOM 612 C CA . ARG A 1 73 ? 4.005 -5.324 1.456 1.00 95.69 73 ARG A CA 1
ATOM 613 C C . ARG A 1 73 ? 4.600 -4.083 2.091 1.00 95.69 73 ARG A C 1
ATOM 615 O O . ARG A 1 73 ? 5.790 -4.052 2.408 1.00 95.69 73 ARG A O 1
ATOM 622 N N . PHE A 1 74 ? 3.749 -3.105 2.356 1.00 95.44 74 PHE A N 1
ATOM 623 C CA . PHE A 1 74 ? 4.147 -1.846 2.969 1.00 95.44 74 PHE A CA 1
ATOM 624 C C . PHE A 1 74 ? 3.866 -1.823 4.477 1.00 95.44 74 PHE A C 1
ATOM 626 O O . PHE A 1 74 ? 3.083 -2.616 5.008 1.00 95.44 74 PHE A O 1
ATOM 633 N N . LEU A 1 75 ? 4.528 -0.906 5.177 1.00 95.69 75 LEU A N 1
ATOM 634 C CA . LEU A 1 75 ? 4.085 -0.432 6.487 1.00 95.69 75 LEU A CA 1
ATOM 635 C C . LEU A 1 75 ? 2.758 0.336 6.333 1.00 95.69 75 LEU A C 1
ATOM 637 O O . LEU A 1 75 ? 2.449 0.778 5.222 1.00 95.69 75 LEU A O 1
ATOM 641 N N . PRO A 1 76 ? 1.981 0.528 7.414 1.00 96.56 76 PRO A N 1
ATOM 642 C CA . PRO A 1 76 ? 0.846 1.440 7.384 1.00 96.56 76 PRO A CA 1
ATOM 643 C C . PRO A 1 76 ? 1.292 2.815 6.904 1.00 96.56 76 PRO A C 1
ATOM 645 O O . PRO A 1 76 ? 2.182 3.436 7.493 1.00 96.56 76 PRO A O 1
ATOM 648 N N . VAL A 1 77 ? 0.712 3.277 5.802 1.00 95.81 77 VAL A N 1
ATOM 649 C CA . VAL A 1 77 ? 1.188 4.479 5.121 1.00 95.81 77 VAL A CA 1
ATOM 650 C C . VAL A 1 77 ? 0.022 5.264 4.543 1.00 95.81 77 VAL A C 1
ATOM 652 O O . VAL A 1 77 ? -0.872 4.716 3.902 1.00 95.81 77 VAL A O 1
ATOM 655 N N . ASN A 1 78 ? 0.054 6.578 4.735 1.00 95.12 78 ASN A N 1
ATOM 656 C CA . ASN A 1 78 ? -0.748 7.517 3.963 1.00 95.12 78 ASN A CA 1
ATOM 657 C C . ASN A 1 78 ? 0.156 8.670 3.535 1.00 95.12 78 ASN A C 1
ATOM 659 O O . ASN A 1 78 ? 0.944 9.189 4.320 1.00 95.12 78 ASN A O 1
ATOM 663 N N . ASN A 1 79 ? 0.069 9.053 2.264 1.00 93.56 79 ASN A N 1
ATOM 664 C CA . ASN A 1 79 ? 0.808 10.166 1.695 1.00 93.56 79 ASN A CA 1
ATOM 665 C C . ASN A 1 79 ? 2.321 10.062 1.924 1.00 93.56 79 ASN A C 1
ATOM 667 O O . ASN A 1 79 ? 2.987 11.064 2.172 1.00 93.56 79 ASN A O 1
ATOM 671 N N . ARG A 1 80 ? 2.862 8.842 1.823 1.00 92.88 80 ARG A N 1
ATOM 672 C CA . ARG A 1 80 ? 4.279 8.526 2.068 1.00 92.88 80 ARG A CA 1
ATOM 673 C C . ARG A 1 80 ? 4.744 8.783 3.512 1.00 92.88 80 ARG A C 1
ATOM 675 O O . ARG A 1 80 ? 5.944 8.742 3.763 1.00 92.88 80 ARG A O 1
ATOM 682 N N . VAL A 1 81 ? 3.822 9.009 4.448 1.00 93.69 81 VAL A N 1
ATOM 683 C CA . VAL A 1 81 ? 4.082 9.094 5.889 1.00 93.69 81 VAL A CA 1
ATOM 684 C C . VAL A 1 81 ? 3.738 7.751 6.522 1.00 93.69 81 VAL A C 1
ATOM 686 O O . VAL A 1 81 ? 2.643 7.229 6.314 1.00 93.69 81 VAL A O 1
ATOM 689 N N . ILE A 1 82 ? 4.691 7.185 7.262 1.00 94.38 82 ILE A N 1
ATOM 690 C CA . ILE A 1 82 ? 4.519 5.923 7.986 1.00 94.38 82 ILE A CA 1
ATOM 691 C C . ILE A 1 82 ? 3.752 6.192 9.278 1.00 94.38 82 ILE A C 1
ATOM 693 O O . ILE A 1 82 ? 4.122 7.083 10.040 1.00 94.38 82 ILE A O 1
ATOM 697 N N . TYR A 1 83 ? 2.739 5.375 9.547 1.00 91.75 83 TYR A N 1
ATOM 698 C CA . TYR A 1 83 ? 1.997 5.375 10.803 1.00 91.75 83 TYR A CA 1
ATOM 699 C C . TYR A 1 83 ? 2.455 4.175 11.631 1.00 91.75 83 TYR A C 1
ATOM 701 O O . TYR A 1 83 ? 2.036 3.046 11.393 1.00 91.75 83 TYR A O 1
ATOM 709 N N . ASN A 1 84 ? 3.369 4.419 12.568 1.00 85.94 84 ASN A N 1
ATOM 710 C CA . ASN A 1 84 ? 3.952 3.392 13.431 1.00 85.94 84 ASN A CA 1
ATOM 711 C C . ASN A 1 84 ? 3.993 3.895 14.879 1.00 85.94 84 ASN A C 1
ATOM 713 O O . ASN A 1 84 ? 5.042 4.276 15.392 1.00 85.94 84 ASN A O 1
ATOM 717 N N . GLU A 1 85 ? 2.815 3.982 15.493 1.00 74.06 85 GLU A N 1
ATOM 718 C CA . GLU A 1 85 ? 2.627 4.551 16.836 1.00 74.06 85 GLU A CA 1
ATOM 719 C C . GLU A 1 85 ? 2.814 3.516 17.961 1.00 74.06 85 GLU A C 1
ATOM 721 O O . GLU A 1 85 ? 2.829 3.866 19.139 1.00 74.06 85 GLU A O 1
ATOM 726 N N . THR A 1 86 ? 2.965 2.237 17.616 1.00 75.56 86 THR A N 1
ATOM 727 C CA . THR A 1 86 ? 3.034 1.108 18.553 1.00 75.56 86 THR A CA 1
ATOM 728 C C . THR A 1 86 ? 4.304 0.281 18.318 1.00 75.56 86 THR A C 1
ATOM 730 O O . THR A 1 86 ? 5.013 0.456 17.331 1.00 75.56 86 THR A O 1
ATOM 733 N N . GLY A 1 87 ? 4.619 -0.652 19.226 1.00 81.12 87 GLY A N 1
ATOM 734 C CA . GLY A 1 87 ? 5.745 -1.581 19.035 1.00 81.12 87 GLY A CA 1
ATOM 735 C C . GLY A 1 87 ? 5.565 -2.542 17.849 1.00 81.12 87 GLY A C 1
ATOM 736 O O . GLY A 1 87 ? 6.546 -3.091 17.352 1.00 81.12 87 GLY A O 1
ATOM 737 N N . ASN A 1 88 ? 4.326 -2.725 17.383 1.00 89.00 88 ASN A N 1
ATOM 738 C CA . ASN A 1 88 ? 3.984 -3.492 16.192 1.00 89.00 88 ASN A CA 1
ATOM 739 C C . ASN A 1 88 ? 3.132 -2.616 15.257 1.00 89.00 88 ASN A C 1
ATOM 741 O O . ASN A 1 88 ? 1.948 -2.436 15.542 1.00 89.00 88 ASN A O 1
ATOM 745 N N . PRO A 1 89 ? 3.673 -2.144 14.116 1.00 90.00 89 PRO A N 1
ATOM 746 C CA . PRO A 1 89 ? 2.988 -1.191 13.238 1.00 90.00 89 PRO A CA 1
ATOM 747 C C . PRO A 1 89 ? 1.616 -1.676 12.758 1.00 90.00 89 PRO A C 1
ATOM 749 O O . PRO A 1 89 ? 0.781 -0.873 12.364 1.00 90.00 89 PRO A O 1
ATOM 752 N N . TYR A 1 90 ? 1.371 -2.985 12.763 1.00 91.19 90 TYR A N 1
ATOM 753 C CA . TYR A 1 90 ? 0.133 -3.569 12.261 1.00 91.19 90 TYR A CA 1
ATOM 754 C C . TYR A 1 90 ? -0.991 -3.642 13.305 1.00 91.19 90 TYR A C 1
ATOM 756 O O . TYR A 1 90 ? -2.141 -3.885 12.939 1.00 91.19 90 TYR A O 1
ATOM 764 N N . ASP A 1 91 ? -0.692 -3.405 14.584 1.00 90.81 91 ASP A N 1
ATOM 765 C CA . ASP A 1 91 ? -1.693 -3.431 15.648 1.00 90.81 91 ASP A CA 1
ATOM 766 C C . ASP A 1 91 ? -2.458 -2.107 15.692 1.00 90.81 91 ASP A C 1
ATOM 768 O O . ASP A 1 91 ? -1.901 -1.071 16.051 1.00 90.81 91 ASP A O 1
ATOM 772 N N . ASN A 1 92 ? -3.751 -2.154 15.343 1.00 87.88 92 ASN A N 1
ATOM 773 C CA . ASN A 1 92 ? -4.635 -0.982 15.250 1.00 87.88 92 ASN A CA 1
ATOM 774 C C . ASN A 1 92 ? -4.004 0.175 14.459 1.00 87.88 92 ASN A C 1
ATOM 776 O O . ASN A 1 92 ? -4.035 1.329 14.884 1.00 87.88 92 ASN A O 1
ATOM 780 N N . ALA A 1 93 ? -3.426 -0.157 13.305 1.00 92.31 93 ALA A N 1
ATOM 781 C CA . ALA A 1 93 ? -2.761 0.796 12.435 1.00 92.31 93 ALA A CA 1
ATOM 782 C C . ALA A 1 93 ? -3.660 2.001 12.093 1.00 92.31 93 ALA A C 1
ATOM 784 O O . ALA A 1 93 ? -4.801 1.845 11.657 1.00 92.31 93 ALA A O 1
ATOM 785 N N . ALA A 1 94 ? -3.119 3.213 12.235 1.00 91.62 94 ALA A N 1
ATOM 786 C CA . ALA A 1 94 ? -3.823 4.461 11.921 1.00 91.62 94 ALA A CA 1
ATOM 787 C C . ALA A 1 94 ? -3.910 4.760 10.407 1.00 91.62 94 ALA A C 1
ATOM 789 O O . ALA A 1 94 ? -4.570 5.713 9.990 1.00 91.62 94 ALA A O 1
ATOM 790 N N . ALA A 1 95 ? -3.264 3.942 9.572 1.00 95.38 95 ALA A N 1
ATOM 791 C CA . ALA A 1 95 ? -3.347 4.007 8.120 1.00 95.38 95 ALA A CA 1
ATOM 792 C C . ALA A 1 95 ? -3.495 2.603 7.508 1.00 95.38 95 ALA A C 1
ATOM 794 O O . ALA A 1 95 ? -3.094 1.619 8.133 1.00 95.38 95 ALA A O 1
ATOM 795 N N . PRO A 1 96 ? -4.035 2.494 6.282 1.00 95.75 96 PRO A N 1
ATOM 796 C CA . PRO A 1 96 ? -4.173 1.212 5.609 1.00 95.75 96 PRO A CA 1
ATOM 797 C C . PRO A 1 96 ? -2.821 0.558 5.327 1.00 95.75 96 PRO A C 1
ATOM 799 O O . PRO A 1 96 ? -1.830 1.224 5.011 1.00 95.75 96 PRO A O 1
ATOM 802 N N . ILE A 1 97 ? -2.816 -0.770 5.365 1.00 96.50 97 ILE A N 1
ATOM 803 C CA . ILE A 1 97 ? -1.700 -1.585 4.895 1.00 96.50 97 ILE A CA 1
ATOM 804 C C . ILE A 1 97 ? -1.948 -1.939 3.439 1.00 96.50 97 ILE A C 1
ATOM 806 O O . ILE A 1 97 ? -3.042 -2.331 3.036 1.00 96.50 97 ILE A O 1
ATOM 810 N N . TYR A 1 98 ? -0.902 -1.851 2.642 1.00 96.25 98 TYR A N 1
ATOM 811 C CA . TYR A 1 98 ? -0.991 -2.081 1.219 1.00 96.25 98 TYR A CA 1
ATOM 812 C C . TYR A 1 98 ? -0.148 -3.283 0.800 1.00 96.25 98 TYR A C 1
ATOM 814 O O . TYR A 1 98 ? 0.971 -3.463 1.289 1.00 96.25 98 TYR A O 1
ATOM 822 N N . ILE A 1 99 ? -0.696 -4.117 -0.084 1.00 96.88 99 ILE A N 1
ATOM 823 C CA . ILE A 1 99 ? -0.082 -5.369 -0.528 1.00 96.88 99 ILE A CA 1
ATOM 824 C C . ILE A 1 99 ? -0.220 -5.497 -2.043 1.00 96.88 99 ILE A C 1
ATOM 826 O O . ILE A 1 99 ? -1.326 -5.526 -2.576 1.00 96.88 99 ILE A O 1
ATOM 830 N N . ILE A 1 100 ? 0.901 -5.642 -2.735 1.00 94.81 100 ILE A N 1
ATOM 831 C CA . ILE A 1 100 ? 0.973 -6.071 -4.129 1.00 94.81 100 ILE A CA 1
ATOM 832 C C . ILE A 1 100 ? 1.133 -7.590 -4.151 1.00 94.81 100 ILE A C 1
ATOM 834 O O . ILE A 1 100 ? 2.000 -8.145 -3.477 1.00 94.81 100 ILE A O 1
ATOM 838 N N . SER A 1 101 ? 0.296 -8.263 -4.934 1.00 94.31 101 SER A N 1
ATOM 839 C CA . SER A 1 101 ? 0.316 -9.707 -5.169 1.00 94.31 101 SER A CA 1
ATOM 840 C C . SER A 1 101 ? 0.026 -9.997 -6.649 1.00 94.31 101 SER A C 1
ATOM 842 O O . SER A 1 101 ? -0.955 -10.646 -7.004 1.00 94.31 101 SER A O 1
ATOM 844 N N . GLY A 1 102 ? 0.860 -9.462 -7.548 1.00 91.31 102 GLY A N 1
ATOM 845 C CA . GLY A 1 102 ? 0.658 -9.579 -8.999 1.00 91.31 102 GLY A CA 1
ATOM 846 C C . GLY A 1 102 ? 1.404 -10.736 -9.673 1.00 91.31 102 GLY A C 1
ATOM 847 O O . GLY A 1 102 ? 1.404 -10.826 -10.896 1.00 91.31 102 GLY A O 1
ATOM 848 N N . SER A 1 103 ? 2.030 -11.636 -8.911 1.00 90.06 103 SER A N 1
ATOM 849 C CA . SER A 1 103 ? 2.880 -12.726 -9.435 1.00 90.06 103 SER A CA 1
ATOM 850 C C . SER A 1 103 ? 2.152 -14.054 -9.683 1.00 90.06 103 SER A C 1
ATOM 852 O O . SER A 1 103 ? 2.746 -15.118 -9.538 1.00 90.06 103 SER A O 1
ATOM 854 N N . ALA A 1 104 ? 0.870 -14.036 -10.049 1.00 89.44 104 ALA A N 1
ATOM 855 C CA . ALA A 1 104 ? 0.072 -15.262 -10.200 1.00 89.44 104 ALA A CA 1
ATOM 856 C C . ALA A 1 104 ? 0.373 -16.085 -11.479 1.00 89.44 104 ALA A C 1
ATOM 858 O O . ALA A 1 104 ? -0.320 -17.065 -11.739 1.00 89.44 104 ALA A O 1
ATOM 859 N N . GLY A 1 105 ? 1.385 -15.709 -12.275 1.00 84.31 105 GLY A N 1
ATOM 860 C CA . GLY A 1 105 ? 1.797 -16.441 -13.484 1.00 84.31 105 GLY A CA 1
ATOM 861 C C . GLY A 1 105 ? 1.407 -15.782 -14.810 1.00 84.31 105 GLY A C 1
ATOM 862 O O . GLY A 1 105 ? 1.000 -16.471 -15.742 1.00 84.31 105 GLY A O 1
ATOM 863 N N . CYS A 1 106 ? 1.506 -14.452 -14.910 1.00 82.69 106 CYS A N 1
ATOM 864 C CA . CYS A 1 106 ? 1.313 -13.754 -16.183 1.00 82.69 106 CYS A CA 1
ATOM 865 C C . CYS A 1 106 ? 2.326 -14.222 -17.247 1.00 82.69 106 CYS A C 1
ATOM 867 O O . CYS A 1 106 ? 3.419 -14.681 -16.925 1.00 82.69 106 CYS A O 1
ATOM 869 N N . HIS A 1 107 ? 1.973 -14.072 -18.527 1.00 81.38 107 HIS A N 1
ATOM 870 C CA . HIS A 1 107 ? 2.851 -14.433 -19.643 1.00 81.38 107 HIS A CA 1
ATOM 871 C C . HIS A 1 107 ? 4.101 -13.540 -19.7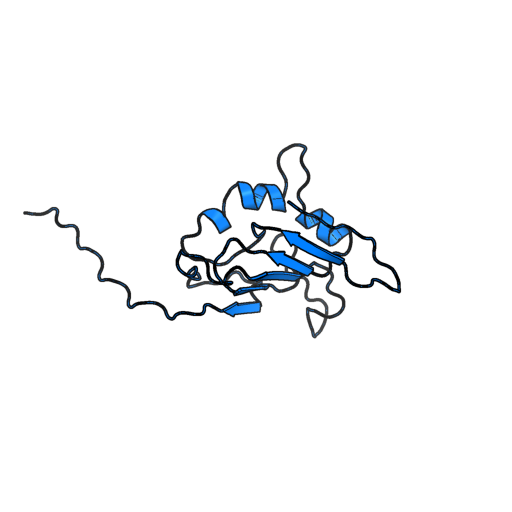42 1.00 81.38 107 HIS A C 1
ATOM 873 O O . HIS A 1 107 ? 5.084 -13.932 -20.368 1.00 81.38 107 HIS A O 1
ATOM 879 N N . SER A 1 108 ? 4.068 -12.326 -19.181 1.00 77.62 108 SER A N 1
ATOM 880 C CA . SER A 1 108 ? 5.245 -11.459 -19.103 1.00 77.62 108 SER A CA 1
ATOM 881 C C . SER A 1 108 ? 6.031 -11.709 -17.817 1.00 77.62 108 SER A C 1
ATOM 883 O O . SER A 1 108 ? 5.505 -12.193 -16.815 1.00 77.62 108 SER A O 1
ATOM 885 N N . GLY A 1 109 ? 7.328 -11.395 -17.853 1.00 79.25 109 GLY A N 1
ATOM 886 C CA . GLY A 1 109 ? 8.236 -11.669 -16.743 1.00 79.25 109 GLY A CA 1
ATOM 887 C C . GLY A 1 109 ? 7.868 -10.940 -15.447 1.00 79.25 109 GLY A C 1
ATOM 888 O O . GLY A 1 109 ? 7.178 -9.920 -15.448 1.00 79.25 109 GLY A O 1
ATOM 889 N N . HIS A 1 110 ? 8.384 -11.458 -14.330 1.00 81.00 110 HIS A N 1
ATOM 890 C CA . HIS A 1 110 ? 8.307 -10.789 -13.034 1.00 81.00 110 HIS A CA 1
ATOM 891 C C . HIS A 1 110 ? 8.970 -9.407 -13.076 1.00 81.00 110 HIS A C 1
ATOM 893 O O . HIS A 1 110 ? 10.012 -9.229 -13.720 1.00 81.00 110 HIS A O 1
ATOM 899 N N . ALA A 1 111 ? 8.408 -8.459 -12.329 1.00 83.88 111 ALA A N 1
ATOM 900 C CA . ALA A 1 111 ? 8.955 -7.118 -12.193 1.00 83.88 111 ALA A CA 1
ATOM 901 C C . ALA A 1 111 ? 10.242 -7.143 -11.349 1.00 83.88 111 ALA A C 1
ATOM 903 O O . ALA A 1 111 ? 10.414 -7.968 -10.442 1.00 83.88 111 ALA A O 1
ATOM 904 N N . TRP A 1 112 ? 11.205 -6.291 -11.691 1.00 84.12 112 TRP A N 1
ATOM 905 C CA . TRP A 1 112 ? 12.407 -6.071 -10.881 1.00 84.12 112 TRP A CA 1
ATOM 906 C C . TRP A 1 112 ? 12.104 -5.046 -9.795 1.00 84.12 112 TRP A C 1
ATOM 908 O O . TRP A 1 112 ? 11.178 -4.263 -9.957 1.00 84.12 112 TRP A O 1
ATOM 918 N N . PHE A 1 113 ? 12.859 -5.050 -8.699 1.00 85.19 113 PHE A N 1
ATOM 919 C CA . PHE A 1 113 ? 12.823 -3.976 -7.705 1.00 85.19 113 PHE A CA 1
ATOM 920 C C . PHE A 1 113 ? 13.998 -3.032 -7.922 1.00 85.19 113 PHE A C 1
ATOM 922 O O . PHE A 1 113 ? 15.082 -3.483 -8.312 1.00 85.19 113 PHE A O 1
ATOM 929 N N . ASP A 1 114 ? 13.780 -1.748 -7.642 1.00 81.19 114 ASP A N 1
ATOM 930 C CA . ASP A 1 114 ? 14.854 -0.764 -7.559 1.00 81.19 114 ASP A CA 1
ATOM 931 C C . ASP A 1 114 ? 15.872 -1.197 -6.486 1.00 81.19 114 ASP A C 1
ATOM 933 O O . ASP A 1 114 ? 15.522 -1.825 -5.482 1.00 81.19 114 ASP A O 1
ATOM 937 N N . LYS A 1 115 ? 17.150 -0.855 -6.689 1.00 78.88 115 LYS A N 1
ATOM 938 C CA . LYS A 1 115 ? 18.222 -1.099 -5.711 1.00 78.88 115 LYS A CA 1
ATOM 939 C C . LYS A 1 115 ? 17.930 -0.388 -4.382 1.00 78.88 115 LYS A C 1
ATOM 941 O O . LYS A 1 115 ? 18.418 -0.831 -3.343 1.00 78.88 115 LYS A O 1
ATOM 946 N N . LYS A 1 116 ? 17.156 0.704 -4.404 1.00 80.94 116 LYS A N 1
ATOM 947 C CA . LYS A 1 116 ? 16.710 1.433 -3.211 1.00 80.94 116 LYS A CA 1
ATOM 948 C C . LYS A 1 116 ? 15.188 1.313 -3.053 1.00 80.94 116 LYS A C 1
ATOM 950 O O . LYS A 1 116 ? 14.459 1.994 -3.774 1.00 80.94 116 LYS A O 1
ATOM 955 N N . PRO A 1 117 ? 14.688 0.495 -2.110 1.00 79.56 117 PRO A N 1
ATOM 956 C CA . PRO A 1 117 ? 13.255 0.416 -1.849 1.00 79.56 117 PRO A CA 1
ATOM 957 C C . PRO A 1 117 ? 12.731 1.724 -1.244 1.00 79.56 117 PRO A C 1
ATOM 959 O O . PRO A 1 117 ? 13.481 2.502 -0.644 1.00 79.56 117 PRO A O 1
ATOM 962 N N . VAL A 1 118 ? 11.422 1.959 -1.363 1.00 87.62 118 VAL A N 1
ATOM 963 C CA . VAL A 1 118 ? 10.788 3.089 -0.670 1.00 87.62 118 VAL A CA 1
ATOM 964 C C . VAL A 1 118 ? 10.894 2.920 0.856 1.00 87.62 118 VAL A C 1
ATOM 966 O O . VAL A 1 118 ? 10.833 1.790 1.343 1.00 87.62 118 VAL A O 1
ATOM 969 N N . PRO A 1 119 ? 10.985 4.011 1.646 1.00 90.62 119 PRO A N 1
ATOM 970 C CA . PRO A 1 119 ? 11.202 3.926 3.099 1.00 90.62 119 PRO A CA 1
ATOM 971 C C . PRO A 1 119 ? 10.135 3.145 3.880 1.00 90.62 119 PRO A C 1
ATOM 973 O O . PRO A 1 119 ? 10.379 2.705 4.996 1.00 90.62 119 PRO A O 1
ATOM 976 N N . PHE A 1 120 ? 8.941 2.995 3.305 1.00 92.44 120 PHE A N 1
ATOM 977 C CA . PHE A 1 120 ? 7.796 2.304 3.898 1.00 92.44 120 PHE A CA 1
ATOM 978 C C . PHE A 1 120 ? 7.583 0.890 3.331 1.00 92.44 120 PHE A C 1
ATOM 980 O O . PHE A 1 120 ? 6.526 0.297 3.536 1.00 92.44 120 PHE A O 1
ATOM 987 N N . ASN A 1 121 ? 8.564 0.336 2.616 1.00 92.19 121 ASN A N 1
ATOM 988 C CA . ASN A 1 121 ? 8.574 -1.065 2.209 1.00 92.19 121 ASN A CA 1
ATOM 989 C C . ASN A 1 121 ? 8.918 -1.953 3.414 1.00 92.19 121 ASN A C 1
ATOM 991 O O . ASN A 1 121 ? 9.970 -1.791 4.027 1.00 92.19 121 ASN A O 1
ATOM 995 N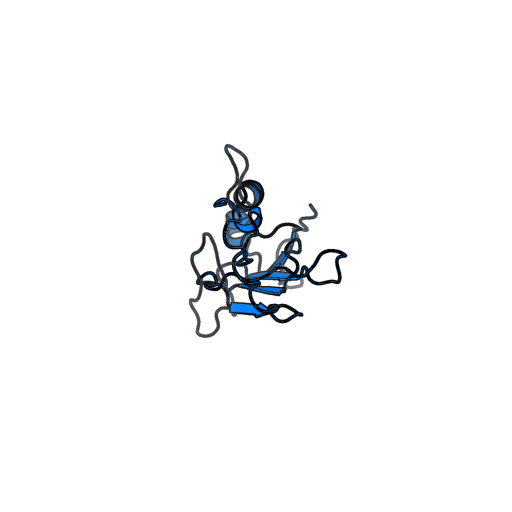 N . ALA A 1 122 ? 8.026 -2.882 3.759 1.00 92.06 122 ALA A N 1
ATOM 996 C CA . ALA A 1 122 ? 8.226 -3.806 4.874 1.00 92.06 122 ALA A CA 1
ATOM 997 C C . ALA A 1 122 ? 8.732 -5.180 4.415 1.00 92.06 122 ALA A C 1
ATOM 999 O O . ALA A 1 122 ? 9.431 -5.869 5.154 1.00 92.06 122 ALA A O 1
ATOM 1000 N N . SER A 1 123 ? 8.318 -5.631 3.232 1.00 91.19 123 SER A N 1
ATOM 1001 C CA . SER A 1 123 ? 8.743 -6.906 2.661 1.00 91.19 123 SER A CA 1
ATOM 1002 C C . SER A 1 123 ? 8.540 -6.892 1.154 1.00 91.19 123 SER A C 1
ATOM 1004 O O . SER A 1 123 ? 7.522 -6.408 0.668 1.00 91.19 123 SER A O 1
ATOM 1006 N N . SER A 1 124 ? 9.493 -7.451 0.416 1.00 89.56 124 SER A N 1
ATOM 1007 C CA . SER A 1 124 ? 9.428 -7.588 -1.037 1.00 89.56 124 SER A CA 1
ATOM 1008 C C . SER A 1 124 ? 9.965 -8.939 -1.456 1.00 89.56 124 SER A C 1
ATOM 1010 O O . SER A 1 124 ? 11.005 -9.378 -0.966 1.00 89.56 124 SER A O 1
ATOM 1012 N N . LEU A 1 125 ? 9.257 -9.596 -2.367 1.00 85.12 125 LEU A N 1
ATOM 1013 C CA . LEU A 1 125 ? 9.649 -10.880 -2.916 1.00 85.12 125 LEU A CA 1
ATOM 1014 C C . LEU A 1 125 ? 9.406 -10.908 -4.420 1.00 85.12 125 LEU A C 1
ATOM 1016 O O . LEU A 1 125 ? 8.369 -10.491 -4.940 1.00 85.12 125 LEU A O 1
ATOM 1020 N N . ARG A 1 126 ? 10.380 -11.485 -5.111 1.00 79.12 126 ARG A N 1
ATOM 1021 C CA . ARG A 1 126 ? 10.319 -11.832 -6.520 1.00 79.12 126 ARG A CA 1
ATOM 1022 C C . ARG A 1 126 ? 10.739 -13.292 -6.654 1.00 79.12 126 ARG A C 1
ATOM 1024 O O . ARG A 1 126 ? 11.694 -13.712 -6.012 1.00 79.12 126 ARG A O 1
ATOM 1031 N N . LEU A 1 127 ? 10.047 -14.046 -7.504 1.00 72.00 127 LEU A N 1
ATOM 1032 C CA . LEU A 1 127 ? 10.265 -15.490 -7.627 1.00 72.00 127 LEU A CA 1
ATOM 1033 C C . LEU A 1 127 ? 11.559 -15.869 -8.374 1.00 72.00 127 LEU A C 1
ATOM 1035 O O . LEU A 1 127 ? 12.051 -16.973 -8.182 1.00 72.00 127 LEU A O 1
ATOM 1039 N N . ASN A 1 128 ? 12.142 -14.967 -9.179 1.00 68.69 128 ASN A N 1
ATOM 1040 C CA . ASN A 1 128 ? 13.326 -15.264 -10.001 1.00 68.69 128 ASN A CA 1
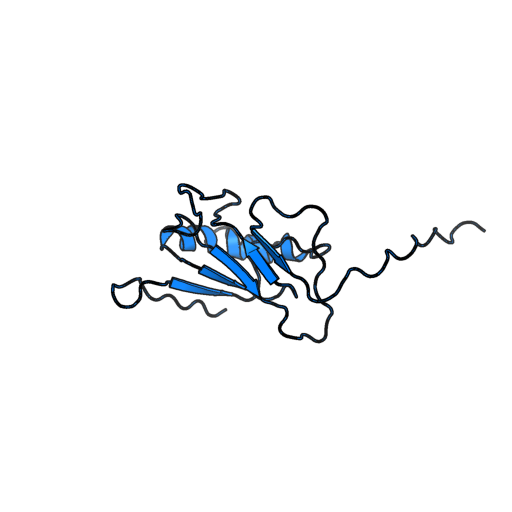ATOM 1041 C C . ASN A 1 128 ? 14.526 -14.365 -9.637 1.00 68.69 128 ASN A C 1
ATOM 1043 O O . ASN A 1 128 ? 14.335 -13.158 -9.492 1.00 68.69 128 ASN A O 1
ATOM 1047 N N . PRO A 1 129 ? 15.763 -14.881 -9.566 1.00 64.50 129 PRO A N 1
ATOM 1048 C CA . PRO A 1 129 ? 16.958 -14.065 -9.330 1.00 64.50 129 PRO A CA 1
ATOM 1049 C C . PRO A 1 129 ? 17.277 -13.139 -10.514 1.00 64.50 129 PRO A C 1
ATOM 1051 O O . PRO A 1 129 ? 16.880 -13.421 -11.647 1.00 64.50 129 PRO A O 1
ATOM 1054 N N . ARG A 1 130 ? 17.997 -12.035 -10.246 1.00 64.81 130 ARG A N 1
ATOM 1055 C CA . ARG A 1 130 ? 18.486 -11.094 -11.271 1.00 64.81 130 ARG A CA 1
ATOM 1056 C C . ARG A 1 130 ? 19.408 -11.818 -12.252 1.00 64.81 130 ARG A C 1
ATOM 1058 O O . ARG A 1 130 ? 20.378 -12.406 -11.780 1.00 64.81 130 ARG A O 1
ATOM 1065 N N . PRO A 1 131 ? 19.136 -11.815 -13.576 1.00 66.25 131 PRO A N 1
ATOM 1066 C CA . PRO A 1 131 ? 20.139 -12.266 -14.520 1.00 66.25 131 PRO A CA 1
ATOM 1067 C C . PRO A 1 131 ? 21.364 -11.354 -14.370 1.00 66.25 131 PRO A C 1
ATOM 1069 O O . PRO A 1 131 ? 21.198 -10.178 -14.028 1.00 66.25 131 PRO A O 1
ATOM 1072 N N . PRO A 1 132 ? 22.582 -11.870 -14.581 1.00 68.62 132 PRO A N 1
ATOM 1073 C CA . PRO A 1 132 ? 23.773 -11.030 -14.579 1.00 68.62 132 PRO A CA 1
ATOM 1074 C C . PRO A 1 132 ? 23.556 -9.834 -15.519 1.00 68.62 132 PRO A C 1
ATOM 1076 O O . PRO A 1 132 ? 22.998 -10.006 -16.605 1.00 68.62 132 PRO A O 1
ATOM 1079 N N . GLU A 1 133 ? 23.926 -8.628 -15.066 1.00 62.91 133 GLU A N 1
ATOM 1080 C CA . GLU A 1 133 ? 23.834 -7.404 -15.873 1.00 62.91 133 GLU A CA 1
ATOM 1081 C C . GLU A 1 133 ? 24.516 -7.684 -17.223 1.00 62.91 133 GLU A C 1
ATOM 1083 O O . GLU A 1 133 ? 25.686 -8.068 -17.269 1.00 62.91 133 GLU A O 1
ATOM 1088 N N . ALA A 1 134 ? 23.761 -7.582 -18.323 1.00 53.00 134 ALA A N 1
ATOM 1089 C CA . ALA A 1 134 ? 24.346 -7.697 -19.650 1.00 53.00 134 ALA A CA 1
ATOM 1090 C C . ALA A 1 134 ? 25.407 -6.594 -19.785 1.00 53.00 134 ALA A C 1
ATOM 1092 O O . ALA A 1 134 ? 25.136 -5.465 -19.361 1.00 53.00 134 ALA A O 1
ATOM 1093 N N . PRO A 1 135 ? 26.601 -6.889 -20.330 1.00 43.97 135 PRO A N 1
ATOM 1094 C CA . PRO A 1 135 ? 27.610 -5.864 -20.526 1.00 43.97 135 PRO A CA 1
ATOM 1095 C C . PRO A 1 135 ? 26.999 -4.725 -21.340 1.00 43.97 135 PRO A C 1
ATOM 1097 O O . PRO A 1 135 ? 26.317 -4.960 -22.340 1.00 43.97 135 PRO A O 1
ATOM 1100 N N . GLU A 1 136 ? 27.221 -3.502 -20.865 1.00 44.66 136 GLU A N 1
ATOM 1101 C CA . GLU A 1 136 ? 26.830 -2.276 -21.544 1.00 44.66 136 GLU A CA 1
ATOM 1102 C C . GLU A 1 136 ? 27.248 -2.387 -23.015 1.00 44.66 136 GLU A C 1
ATOM 1104 O O . GLU A 1 136 ? 28.418 -2.636 -23.326 1.00 44.66 136 GLU A O 1
ATOM 1109 N N . MET A 1 137 ? 26.271 -2.301 -23.920 1.00 43.25 137 MET A N 1
ATOM 1110 C CA . MET A 1 137 ? 26.517 -2.347 -25.355 1.00 43.25 137 MET A CA 1
ATOM 1111 C C . MET A 1 137 ? 27.308 -1.086 -25.695 1.00 43.25 137 MET A C 1
ATOM 1113 O O . MET A 1 137 ? 26.726 -0.020 -25.882 1.00 43.25 137 MET A O 1
ATOM 1117 N N . LYS A 1 138 ? 28.643 -1.191 -25.679 1.00 42.47 138 LYS A N 1
ATOM 1118 C CA . LYS A 1 138 ? 29.534 -0.110 -26.096 1.00 42.47 138 LYS A CA 1
ATOM 1119 C C . LYS A 1 138 ? 29.067 0.345 -27.470 1.00 42.47 138 LYS A C 1
ATOM 1121 O O . LYS A 1 138 ? 28.962 -0.477 -28.381 1.00 42.47 138 LYS A O 1
ATOM 1126 N N . ASP A 1 139 ? 28.736 1.627 -27.558 1.00 43.22 139 ASP A N 1
ATOM 1127 C CA . ASP A 1 139 ? 28.236 2.285 -28.755 1.00 43.22 139 ASP A CA 1
ATOM 1128 C C . ASP A 1 139 ? 29.106 1.893 -29.955 1.00 43.22 139 ASP A C 1
ATOM 1130 O O . ASP A 1 139 ? 30.277 2.258 -30.049 1.00 43.22 139 ASP A O 1
ATOM 1134 N N . MET A 1 140 ? 28.547 1.093 -30.863 1.00 48.50 140 MET A N 1
ATOM 1135 C CA . MET A 1 140 ? 29.211 0.625 -32.082 1.00 48.50 140 MET A CA 1
ATOM 1136 C C . MET A 1 140 ? 29.181 1.728 -33.157 1.00 48.50 140 MET A C 1
ATOM 1138 O O . MET A 1 140 ? 28.934 1.478 -34.334 1.00 48.50 140 MET A O 1
ATOM 1142 N N . ARG A 1 141 ? 29.389 2.978 -32.734 1.00 48.72 141 ARG A N 1
ATOM 1143 C CA . ARG A 1 141 ? 29.501 4.173 -33.573 1.00 48.72 141 ARG A CA 1
ATOM 1144 C C . ARG A 1 141 ? 30.863 4.804 -33.352 1.00 48.72 141 ARG A C 1
ATOM 1146 O O . ARG A 1 141 ? 30.996 5.882 -32.786 1.00 48.72 141 ARG A O 1
ATOM 1153 N N . THR A 1 142 ? 31.895 4.096 -33.774 1.00 47.88 142 THR A N 1
ATOM 1154 C CA . THR A 1 142 ? 33.174 4.691 -34.173 1.00 47.88 142 THR A CA 1
ATOM 1155 C C . THR A 1 142 ? 33.944 3.622 -34.929 1.00 47.88 142 THR A C 1
ATOM 1157 O O . THR A 1 142 ? 34.669 2.815 -34.352 1.00 47.88 142 THR A O 1
ATOM 1160 N N . VAL A 1 143 ? 33.712 3.601 -36.239 1.00 45.66 143 VAL A N 1
ATOM 1161 C CA . VAL A 1 143 ? 34.655 3.099 -37.237 1.00 45.66 143 VAL A CA 1
ATOM 1162 C C . VAL A 1 143 ? 34.832 4.214 -38.251 1.00 45.66 143 VAL A C 1
ATOM 1164 O O . VAL A 1 143 ? 33.793 4.827 -38.594 1.00 45.66 143 VAL A O 1
#

Radius of gyration: 17.88 Å; chains: 1; bounding box: 54×35×56 Å

Sequence (143 aa):
MIVVFKFRSRTRPWIVTFQHRPFYCSNENSKECSAFENRLIRKGFLTMPGLEDLYTKHGVDMGFWGHEHSYERFLPVNNRVIYNETGNPYDNAAAPIYIISGSAGCHSGHAWFDKKPVPFNASSLRLNPRPPEAPEMKDMRTV

Foldseek 3Di:
DDFDDDADDPVRNAAEGEDAQELADQFPPPPSRVPPVSCCCQANDDPGGHVQVVCLVRVHAEYEYANQQWWWKFQFDGPLDHFQPDPDSSVSHSHYIYIYDHNPPDPDAHTHGDPDGRPGTPDIDDPDDDDPPDPDPPPPPDD